Protein AF-A0A438GG26-F1 (afdb_monomer_lite)

Organism: Vitis vinifera (NCBI:txid29760)

Radius of gyration: 40.53 Å; chains: 1; bounding box: 30×45×137 Å

Foldseek 3Di:
DDDDDDDDDDDDDDDDDDDDDPPDDPPCPVDPPPPDDPPPPDDDDPDPVVSVDDPPPDDPVVNVVVVVVVPDDDDPDPVRLVVDVVSVVVVVVVVVVD

Structure (mmCIF, N/CA/C/O backbone):
data_AF-A0A438GG26-F1
#
_entry.id   AF-A0A438GG26-F1
#
loop_
_atom_site.group_PDB
_atom_site.id
_atom_site.type_symbol
_atom_site.label_atom_id
_atom_site.label_alt_id
_atom_site.label_comp_id
_atom_site.label_asym_id
_atom_site.label_entity_id
_atom_site.label_seq_id
_atom_site.pdbx_PDB_ins_code
_atom_site.Cartn_x
_atom_site.Cartn_y
_atom_site.Cartn_z
_atom_site.occupancy
_atom_site.B_iso_or_equiv
_atom_site.auth_seq_id
_atom_site.auth_comp_id
_atom_site.auth_asym_id
_atom_site.auth_atom_id
_atom_site.pdbx_PDB_model_num
ATOM 1 N N . MET A 1 1 ? -4.100 31.732 114.284 1.00 39.09 1 MET A N 1
ATOM 2 C CA . MET A 1 1 ? -3.464 30.616 113.561 1.00 39.09 1 MET A CA 1
ATOM 3 C C . MET A 1 1 ? -4.314 30.395 112.331 1.00 39.09 1 MET A C 1
ATOM 5 O O . MET A 1 1 ? -5.508 30.207 112.497 1.00 39.09 1 MET A O 1
ATOM 9 N N . GLU A 1 2 ? -3.837 30.972 111.229 1.00 38.12 2 GLU A N 1
ATOM 10 C CA . GLU A 1 2 ? -3.408 30.243 110.011 1.00 38.12 2 GLU A CA 1
ATOM 11 C C . GLU A 1 2 ? -4.621 30.156 109.064 1.00 38.12 2 GLU A C 1
ATOM 13 O O . GLU A 1 2 ? -5.687 29.719 109.472 1.00 38.12 2 GLU A O 1
ATOM 18 N N . SER A 1 3 ? -4.630 30.919 107.962 1.00 46.34 3 SER A N 1
ATOM 19 C CA . SER A 1 3 ? -4.201 30.468 106.620 1.00 46.34 3 SER A CA 1
ATOM 20 C C . SER A 1 3 ? -4.959 29.186 106.240 1.00 46.34 3 SER A C 1
ATOM 22 O O . SER A 1 3 ? -4.909 28.214 106.972 1.00 46.34 3 SER A O 1
ATOM 24 N N . GLU A 1 4 ? -5.717 29.117 105.151 1.00 49.09 4 GLU A N 1
ATOM 25 C CA . GLU A 1 4 ? -5.171 29.092 103.796 1.00 49.09 4 GLU A CA 1
ATOM 26 C C . GLU A 1 4 ? -6.234 29.432 102.731 1.00 49.09 4 GLU A C 1
ATOM 28 O O . GLU A 1 4 ? -7.433 29.209 102.894 1.00 49.09 4 GLU A O 1
ATOM 33 N N . ASN A 1 5 ? -5.721 29.992 101.634 1.00 39.56 5 ASN A N 1
ATOM 34 C CA . ASN A 1 5 ? -6.352 30.178 100.325 1.00 39.56 5 ASN A CA 1
ATOM 35 C C . ASN A 1 5 ? -6.747 28.804 99.729 1.00 39.56 5 ASN A C 1
ATOM 37 O O . ASN A 1 5 ? -6.261 27.779 100.189 1.00 39.56 5 ASN A O 1
ATOM 41 N N . VAL A 1 6 ? -7.619 28.659 98.734 1.00 43.47 6 VAL A N 1
ATOM 42 C CA . VAL A 1 6 ? -7.494 28.908 97.278 1.00 43.47 6 VAL A CA 1
ATOM 43 C C . VAL A 1 6 ? -8.859 28.370 96.746 1.00 43.47 6 VAL A C 1
ATOM 45 O O . VAL A 1 6 ? -9.395 27.432 97.325 1.00 43.47 6 VAL A O 1
ATOM 48 N N . GLU A 1 7 ? -9.591 28.931 95.781 1.00 45.06 7 GLU A N 1
ATOM 49 C CA . GLU A 1 7 ? -9.361 28.670 94.357 1.00 45.06 7 GLU A CA 1
ATOM 50 C C . GLU A 1 7 ? -10.449 29.341 93.479 1.00 45.06 7 GLU A C 1
ATOM 52 O O . GLU A 1 7 ? -11.629 29.021 93.576 1.00 45.06 7 GLU A O 1
ATOM 57 N N . LEU A 1 8 ? -9.987 30.282 92.641 1.00 45.53 8 LEU A N 1
ATOM 58 C CA . LEU A 1 8 ? -10.297 30.512 91.213 1.00 45.53 8 LEU A CA 1
ATOM 59 C C . LEU A 1 8 ? -11.760 30.785 90.806 1.00 45.53 8 LEU A C 1
ATOM 61 O O . LEU A 1 8 ? -12.600 29.899 90.753 1.00 45.53 8 LEU A O 1
ATOM 65 N N . ASN A 1 9 ? -12.132 32.055 90.634 1.00 43.28 9 ASN A N 1
ATOM 66 C CA . ASN A 1 9 ? -11.941 32.955 89.476 1.00 43.28 9 ASN A CA 1
ATOM 67 C C . ASN A 1 9 ? -13.022 32.821 88.383 1.00 43.28 9 ASN A C 1
ATOM 69 O O . ASN A 1 9 ? -13.244 31.764 87.801 1.00 43.28 9 ASN A O 1
ATOM 73 N N . GLU A 1 10 ? -13.684 33.954 88.136 1.00 45.59 10 GLU A N 1
ATOM 74 C CA . GLU A 1 10 ? -14.391 34.281 86.903 1.00 45.59 10 GLU A CA 1
ATOM 75 C C . GLU A 1 10 ? -13.395 34.406 85.741 1.00 45.59 10 GLU A C 1
ATOM 77 O O . GLU A 1 10 ? -12.410 35.140 85.854 1.00 45.59 10 GLU A O 1
ATOM 82 N N . SER A 1 11 ? -13.720 33.852 84.571 1.00 40.94 11 SER A N 1
ATOM 83 C CA . SER A 1 11 ? -13.402 34.539 83.312 1.00 40.94 11 SER A CA 1
ATOM 84 C C . SER A 1 11 ? -14.123 33.941 82.110 1.00 40.94 11 SER A C 1
ATOM 86 O O . SER A 1 11 ? -13.851 32.830 81.660 1.00 40.94 11 SER A O 1
ATOM 88 N N . SER A 1 12 ? -15.046 34.731 81.571 1.00 46.22 12 SER A N 1
ATOM 89 C CA . SER A 1 12 ? -15.701 34.536 80.282 1.00 46.22 12 SER A CA 1
ATOM 90 C C . SER A 1 12 ? -14.679 34.515 79.141 1.00 46.22 12 SER A C 1
ATOM 92 O O . SER A 1 12 ? -13.981 35.504 78.928 1.00 46.22 12 SER A O 1
ATOM 94 N N . HIS A 1 13 ? -14.646 33.450 78.334 1.00 45.06 13 HIS A N 1
ATOM 95 C CA . HIS A 1 13 ? -13.842 33.414 77.107 1.00 45.06 13 HIS A CA 1
ATOM 96 C C . HIS A 1 13 ? -14.709 33.240 75.851 1.00 45.06 13 HIS A C 1
ATOM 98 O O . HIS A 1 13 ? -15.091 32.145 75.457 1.00 45.06 13 HIS A O 1
ATOM 104 N N . SER A 1 14 ? -15.034 34.406 75.285 1.00 42.03 14 SER A N 1
ATOM 105 C CA . SER A 1 14 ? -15.006 34.807 73.871 1.00 42.03 14 SER A CA 1
ATOM 106 C C . SER A 1 14 ? -15.131 33.730 72.780 1.00 42.03 14 SER A C 1
ATOM 108 O O . SER A 1 14 ? -14.243 32.907 72.577 1.00 42.03 14 SER A O 1
ATOM 110 N N . LEU A 1 15 ? -16.178 33.879 71.963 1.00 53.41 15 LEU A N 1
ATOM 111 C CA . LEU A 1 15 ? -16.345 33.242 70.657 1.00 53.41 15 LEU A CA 1
ATOM 112 C C . LEU A 1 15 ? -15.231 33.692 69.695 1.00 53.41 15 LEU A C 1
ATOM 114 O O . LEU A 1 15 ? -15.116 34.879 69.390 1.00 53.41 15 LEU A O 1
ATOM 118 N N . VAL A 1 16 ? -14.450 32.746 69.178 1.00 51.03 16 VAL A N 1
ATOM 119 C CA . VAL A 1 16 ? -13.610 32.922 67.981 1.00 51.03 16 VAL A CA 1
ATOM 120 C C . VAL A 1 16 ? -14.132 31.976 66.896 1.00 51.03 16 VAL A C 1
ATOM 122 O O . VAL A 1 16 ? -14.307 30.793 67.188 1.00 51.03 16 VAL A O 1
ATOM 125 N N . PRO A 1 17 ? -14.400 32.443 65.661 1.00 52.44 17 PRO A N 1
ATOM 126 C CA . PRO A 1 17 ? -14.735 31.552 64.559 1.00 52.44 17 PRO A CA 1
ATOM 127 C C . PRO A 1 17 ? -13.492 30.765 64.137 1.00 52.44 17 PRO A C 1
ATOM 129 O O . PRO A 1 17 ? -12.465 31.341 63.781 1.00 52.44 17 PRO A O 1
ATOM 132 N N . GLU A 1 18 ? -13.608 29.444 64.182 1.00 55.09 18 GLU A N 1
ATOM 133 C CA . GLU A 1 18 ? -12.640 28.491 63.646 1.00 55.09 18 GLU A CA 1
ATOM 134 C C . GLU A 1 18 ? -12.646 28.630 62.113 1.00 55.09 18 GLU A C 1
ATOM 136 O O . GLU A 1 18 ? -13.661 28.386 61.458 1.00 55.09 18 GLU A O 1
ATOM 141 N N . VAL A 1 19 ? -11.553 29.147 61.542 1.00 58.03 19 VAL A N 1
ATOM 142 C CA . VAL A 1 19 ? -11.384 29.241 60.087 1.00 58.03 19 VAL A CA 1
ATOM 143 C C . VAL A 1 19 ? -10.720 27.955 59.607 1.00 58.03 19 VAL A C 1
ATOM 145 O O . VAL A 1 19 ? -9.593 27.644 59.985 1.00 58.03 19 VAL A O 1
ATOM 148 N N . SER A 1 20 ? -11.429 27.188 58.784 1.00 59.19 20 SER A N 1
ATOM 149 C CA . SER A 1 20 ? -10.939 25.909 58.268 1.00 59.19 20 SER A CA 1
ATOM 150 C C . SER A 1 20 ? -9.733 26.103 57.324 1.00 59.19 20 SER A C 1
ATOM 152 O O . SER A 1 20 ? -9.721 27.068 56.551 1.00 59.19 20 SER A O 1
ATOM 154 N N . PRO A 1 21 ? -8.728 25.202 57.318 1.00 56.44 21 PRO A N 1
ATOM 155 C CA . PRO A 1 21 ? -7.574 25.310 56.426 1.00 56.44 21 PRO A CA 1
ATOM 156 C C . PRO A 1 21 ? -7.960 25.245 54.941 1.00 56.44 21 PRO A C 1
ATOM 158 O O . PRO A 1 21 ? -8.712 24.374 54.504 1.00 56.44 21 PRO A O 1
ATOM 161 N N . LEU A 1 22 ? -7.407 26.165 54.149 1.00 57.06 22 LEU A N 1
ATOM 162 C CA . LEU A 1 22 ? -7.591 26.260 52.700 1.00 57.06 22 LEU A CA 1
ATOM 163 C C . LEU A 1 22 ? -6.851 25.120 51.971 1.00 57.06 22 LEU A C 1
ATOM 165 O O . LEU A 1 22 ? -5.796 25.321 51.373 1.00 57.06 22 LEU A O 1
ATOM 169 N N . GLU A 1 23 ? -7.393 23.906 51.999 1.00 60.84 23 GLU A N 1
ATOM 170 C CA . GLU A 1 23 ? -6.827 22.760 51.280 1.00 60.84 23 GLU A CA 1
ATOM 171 C C . GLU A 1 23 ? -7.316 22.690 49.829 1.00 60.84 23 GLU A C 1
ATOM 173 O O . GLU A 1 23 ? -8.054 21.787 49.469 1.00 60.84 23 GLU A O 1
ATOM 178 N N . ASN A 1 24 ? -6.917 23.626 48.964 1.00 65.12 24 ASN A N 1
ATOM 179 C CA . ASN A 1 24 ? -7.107 23.484 47.512 1.00 65.12 24 ASN A CA 1
ATOM 180 C C . ASN A 1 24 ? -6.011 24.228 46.736 1.00 65.12 24 ASN A C 1
ATOM 182 O O . ASN A 1 24 ? -6.280 25.151 45.970 1.00 65.12 24 ASN A O 1
ATOM 186 N N . ILE A 1 25 ? -4.749 23.829 46.919 1.00 66.94 25 ILE A N 1
ATOM 187 C CA . ILE A 1 25 ? -3.678 24.279 46.022 1.00 66.94 25 ILE A CA 1
ATOM 188 C C . ILE A 1 25 ? -3.881 23.574 44.670 1.00 66.94 25 ILE A C 1
ATOM 190 O O . ILE A 1 25 ? -3.894 22.337 44.633 1.00 66.94 25 ILE A O 1
ATOM 194 N N . PRO A 1 26 ? -4.025 24.304 43.549 1.00 63.09 26 PRO A N 1
ATOM 195 C CA . PRO A 1 26 ? -4.090 23.690 42.232 1.00 63.09 26 PRO A CA 1
ATOM 196 C C . PRO A 1 26 ? -2.765 22.971 41.943 1.00 63.09 26 PRO A C 1
ATOM 198 O O . PRO A 1 26 ? -1.747 23.583 41.638 1.00 63.09 26 PRO A O 1
ATOM 201 N N . LYS A 1 27 ? -2.783 21.636 42.032 1.00 68.62 27 LYS A N 1
ATOM 202 C CA . LYS A 1 27 ? -1.614 20.756 41.814 1.00 68.62 27 LYS A CA 1
ATOM 203 C C . LYS A 1 27 ? -1.119 20.761 40.366 1.00 68.62 27 LYS A C 1
ATOM 205 O O . LYS A 1 27 ? -0.044 20.248 40.063 1.00 68.62 27 LYS A O 1
ATOM 210 N N . ASN A 1 28 ? -1.922 21.308 39.459 1.00 66.12 28 ASN A N 1
ATOM 211 C CA . ASN A 1 28 ? -1.588 21.421 38.058 1.00 66.12 28 ASN A CA 1
ATOM 212 C C . ASN A 1 28 ? -0.982 22.803 37.773 1.00 66.12 28 ASN A C 1
ATOM 214 O O . ASN A 1 28 ? -1.683 23.711 37.333 1.00 66.12 28 ASN A O 1
ATOM 218 N N . CYS A 1 29 ? 0.319 22.962 38.013 1.00 74.06 29 CYS A N 1
ATOM 219 C CA . CYS A 1 29 ? 1.094 24.161 37.672 1.00 74.06 29 CYS A CA 1
ATOM 220 C C . CYS A 1 29 ? 1.265 24.336 36.143 1.00 74.06 29 CYS A C 1
ATOM 222 O O . CYS A 1 29 ? 2.387 24.384 35.646 1.00 74.06 29 CYS A O 1
ATOM 224 N N . GLY A 1 30 ? 0.169 24.345 35.378 1.00 73.06 30 GLY A N 1
ATOM 225 C CA . GLY A 1 30 ? 0.180 24.491 33.918 1.00 73.06 30 GLY A CA 1
ATOM 226 C C . GLY A 1 30 ? 0.699 23.273 33.146 1.00 73.06 30 GLY A C 1
ATOM 227 O O . GLY A 1 30 ? 0.933 23.372 31.944 1.00 73.06 30 GLY A O 1
ATOM 228 N N . LYS A 1 31 ? 0.874 22.118 33.798 1.00 76.62 31 LYS A N 1
ATOM 229 C CA . LYS A 1 31 ? 1.288 20.881 33.129 1.00 76.62 31 LYS A CA 1
ATOM 230 C C . LYS A 1 31 ? 0.057 20.231 32.484 1.00 76.62 31 LYS A C 1
ATOM 232 O O . LYS A 1 31 ? -0.822 19.753 33.201 1.00 76.62 31 LYS A O 1
ATOM 237 N N . PRO A 1 32 ? -0.058 20.184 31.146 1.00 75.06 32 PRO A N 1
ATOM 238 C CA . PRO A 1 32 ? -1.196 19.523 30.525 1.00 75.06 32 PRO A CA 1
ATOM 239 C C . PRO A 1 32 ? -1.273 18.067 31.015 1.00 75.06 32 PRO A C 1
ATOM 241 O O . PRO A 1 32 ? -0.229 17.422 31.173 1.00 75.06 32 PRO A O 1
ATOM 244 N N . PRO A 1 33 ? -2.482 17.540 31.288 1.00 73.38 33 PRO A N 1
ATOM 245 C CA . PRO A 1 33 ? -2.621 16.155 31.694 1.00 73.38 33 PRO A CA 1
ATOM 246 C C . PRO A 1 33 ? -1.978 15.266 30.635 1.00 73.38 33 PRO A C 1
ATOM 248 O O . PRO A 1 33 ? -2.092 15.539 29.437 1.00 73.38 33 PRO A O 1
ATOM 251 N N . ASN A 1 34 ? -1.309 14.206 31.081 1.00 71.25 34 ASN A N 1
ATOM 252 C CA . ASN A 1 34 ? -0.666 13.236 30.208 1.00 71.25 34 ASN A CA 1
ATOM 253 C C . ASN A 1 34 ? -1.740 12.410 29.466 1.00 71.25 34 ASN A C 1
ATOM 255 O O . ASN A 1 34 ? -2.022 11.268 29.808 1.00 71.25 34 ASN A O 1
ATOM 259 N N . ARG A 1 35 ? -2.410 13.043 28.497 1.00 75.06 35 ARG A N 1
ATOM 260 C CA . ARG A 1 35 ? -3.395 12.432 27.595 1.00 75.06 35 ARG A CA 1
ATOM 261 C C . ARG A 1 35 ? -2.757 11.954 26.297 1.00 75.06 35 ARG A C 1
ATOM 263 O O . ARG A 1 35 ? -3.331 11.113 25.619 1.00 75.06 35 ARG A O 1
ATOM 270 N N . TYR A 1 36 ? -1.597 12.513 25.954 1.00 64.12 36 TYR A N 1
ATOM 271 C CA . TYR A 1 36 ? -0.944 12.309 24.663 1.00 64.12 36 TYR A CA 1
ATOM 272 C C . TYR A 1 36 ? 0.494 11.815 24.774 1.00 64.12 36 TYR A C 1
ATOM 274 O O . TYR A 1 36 ? 1.105 11.579 23.731 1.00 64.12 36 TYR A O 1
ATOM 282 N N . SER A 1 37 ? 1.067 11.662 25.977 1.00 66.50 37 SER A N 1
ATOM 283 C CA . SER A 1 37 ? 2.404 11.076 26.031 1.00 66.50 37 SER A CA 1
ATOM 284 C C . SER A 1 37 ? 2.273 9.608 25.639 1.00 66.50 37 SER A C 1
ATOM 286 O O . SER A 1 37 ? 1.421 8.898 26.185 1.00 66.50 37 SER A O 1
ATOM 288 N N . PRO A 1 38 ? 3.076 9.133 24.677 1.00 65.62 38 PRO A N 1
ATOM 289 C CA . PRO A 1 38 ? 3.110 7.721 24.363 1.00 65.62 38 PRO A CA 1
ATOM 290 C C . PRO A 1 38 ? 3.456 6.972 25.645 1.00 65.62 38 PRO A C 1
ATOM 292 O O . PRO A 1 38 ? 4.466 7.289 26.267 1.00 65.62 38 PRO A O 1
ATOM 295 N N . ASP A 1 39 ? 2.619 6.013 26.045 1.00 67.88 39 ASP A N 1
ATOM 296 C CA . ASP A 1 39 ? 2.990 5.070 27.099 1.00 67.88 39 ASP A CA 1
ATOM 297 C C . ASP A 1 39 ? 4.355 4.474 26.727 1.00 67.88 39 ASP A C 1
ATOM 299 O O . ASP A 1 39 ? 4.496 3.869 25.657 1.00 67.88 39 ASP A O 1
ATOM 303 N N . ILE A 1 40 ? 5.363 4.802 27.539 1.00 59.25 40 ILE A N 1
ATOM 304 C CA . ILE A 1 40 ? 6.770 4.420 27.355 1.00 59.25 40 ILE A CA 1
ATOM 305 C C . ILE A 1 40 ? 6.935 2.940 27.750 1.00 59.25 40 ILE A C 1
ATOM 307 O O . ILE A 1 40 ? 7.932 2.306 27.405 1.00 59.25 40 ILE A O 1
ATOM 311 N N . GLY A 1 41 ? 5.921 2.361 28.406 1.00 66.06 41 GLY A N 1
ATOM 312 C CA . GLY A 1 41 ? 5.783 0.930 28.611 1.00 66.06 41 GLY A CA 1
ATOM 313 C C . GLY A 1 41 ? 5.485 0.210 27.297 1.00 66.06 41 GLY A C 1
ATOM 314 O O . GLY A 1 41 ? 4.356 0.178 26.825 1.00 66.06 41 GLY A O 1
ATOM 315 N N . GLU A 1 42 ? 6.528 -0.391 26.726 1.00 67.12 42 GLU A N 1
ATOM 316 C CA . GLU A 1 42 ? 6.459 -1.483 25.746 1.00 67.12 42 GLU A CA 1
ATOM 317 C C . GLU A 1 42 ? 5.904 -1.158 24.347 1.00 67.12 42 GLU A C 1
ATOM 319 O O . GLU A 1 42 ? 4.950 -1.773 23.871 1.00 67.12 42 GLU A O 1
ATOM 324 N N . LYS A 1 43 ? 6.563 -0.273 23.591 1.00 65.19 43 LYS A N 1
ATOM 325 C CA . LYS A 1 43 ? 6.293 -0.136 22.146 1.00 65.19 43 LYS A CA 1
ATOM 326 C C . LYS A 1 43 ? 7.479 -0.587 21.300 1.00 65.19 43 LYS A C 1
ATOM 328 O 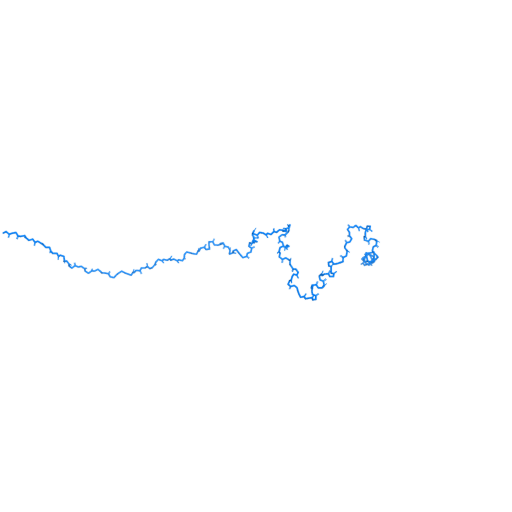O . LYS A 1 43 ? 8.519 0.060 21.254 1.00 65.19 43 LYS A O 1
ATOM 333 N N . LYS A 1 44 ? 7.295 -1.733 20.634 1.00 71.56 44 LYS A N 1
ATOM 334 C CA . LYS A 1 44 ? 8.304 -2.526 19.905 1.00 71.56 44 LYS A CA 1
ATOM 335 C C . LYS A 1 44 ? 8.305 -2.270 18.386 1.00 71.56 44 LYS A C 1
ATOM 337 O O . LYS A 1 44 ? 8.531 -3.196 17.614 1.00 71.56 44 LYS A O 1
ATOM 342 N N . SER A 1 45 ? 8.023 -1.046 17.933 1.00 77.12 45 SER A N 1
ATOM 343 C CA . SER A 1 45 ? 8.050 -0.700 16.502 1.00 77.12 45 SER A CA 1
ATOM 344 C C . SER A 1 45 ? 9.009 0.447 16.209 1.00 77.12 45 SER A C 1
ATOM 346 O O . SER A 1 45 ? 9.095 1.406 16.973 1.00 77.12 45 SER A O 1
ATOM 348 N N . LYS A 1 46 ? 9.696 0.367 15.063 1.00 87.38 46 LYS A N 1
ATOM 349 C CA . LYS A 1 46 ? 10.630 1.389 14.563 1.00 87.38 46 LYS A CA 1
ATOM 350 C C . LYS A 1 46 ? 9.977 2.771 14.428 1.00 87.38 46 LYS A C 1
ATOM 352 O O . LYS A 1 46 ? 10.661 3.780 14.563 1.00 87.38 46 LYS A O 1
ATOM 357 N N . TYR A 1 47 ? 8.669 2.817 14.163 1.00 87.06 47 TYR A N 1
ATOM 358 C CA . TYR A 1 47 ? 7.931 4.058 13.931 1.00 87.06 47 TYR A CA 1
ATOM 359 C C . TYR A 1 47 ? 6.787 4.214 14.946 1.00 87.06 47 TYR A C 1
ATOM 361 O O . TYR A 1 47 ? 5.916 3.343 14.998 1.00 87.06 47 TYR A O 1
ATOM 369 N N . PRO A 1 48 ? 6.723 5.323 15.719 1.00 81.88 48 PRO A N 1
ATOM 370 C CA . PRO A 1 48 ? 5.715 5.512 16.766 1.00 81.88 48 PRO A CA 1
ATOM 371 C C . PRO A 1 48 ? 4.264 5.381 16.293 1.00 81.88 48 PRO A C 1
ATOM 373 O O . PRO A 1 48 ? 3.440 4.830 17.021 1.00 81.88 48 PRO A O 1
ATOM 376 N N . ILE A 1 49 ? 3.967 5.832 15.068 1.00 84.62 49 ILE A N 1
ATOM 377 C CA . ILE A 1 49 ? 2.629 5.751 14.464 1.00 84.62 49 ILE A CA 1
ATOM 378 C C . ILE A 1 49 ? 2.150 4.305 14.287 1.00 84.62 49 ILE A C 1
ATOM 380 O O . ILE A 1 49 ? 0.971 4.014 14.474 1.00 84.62 49 ILE A O 1
ATOM 384 N N . ALA A 1 50 ? 3.068 3.375 14.012 1.00 85.31 50 ALA A N 1
ATOM 385 C CA . ALA A 1 50 ? 2.734 1.976 13.772 1.00 85.31 50 ALA A CA 1
ATOM 386 C C . ALA A 1 50 ? 2.180 1.282 15.025 1.00 85.31 50 ALA A C 1
ATOM 388 O O . ALA A 1 50 ? 1.434 0.318 14.907 1.00 85.31 50 ALA A O 1
ATOM 389 N N . ASN A 1 51 ? 2.471 1.800 16.222 1.00 84.12 51 ASN A N 1
ATOM 390 C CA . ASN A 1 51 ? 1.913 1.264 17.466 1.00 84.12 51 ASN A CA 1
ATOM 391 C C . ASN A 1 51 ? 0.400 1.503 17.601 1.00 84.12 51 ASN A C 1
ATOM 393 O O . ASN A 1 51 ? -0.239 0.896 18.456 1.00 84.12 51 ASN A O 1
ATOM 397 N N . TYR A 1 52 ? -0.163 2.399 16.788 1.00 83.12 52 TYR A N 1
ATOM 398 C CA . TYR A 1 52 ? -1.577 2.771 16.821 1.00 83.12 52 TYR A CA 1
ATOM 399 C C . TYR A 1 52 ? -2.346 2.314 15.572 1.00 83.12 52 TYR A C 1
ATOM 401 O O . TYR A 1 52 ? -3.567 2.444 15.530 1.00 83.12 52 TYR A O 1
ATOM 409 N N . MET A 1 53 ? -1.668 1.755 14.564 1.00 84.25 53 MET A N 1
ATOM 410 C CA . MET A 1 53 ? -2.304 1.214 13.361 1.00 84.25 53 MET A CA 1
ATOM 411 C C . MET A 1 53 ? -2.571 -0.286 13.546 1.00 84.25 53 MET A C 1
ATOM 413 O O . MET A 1 53 ? -1.639 -1.080 13.618 1.00 84.25 53 MET A O 1
ATOM 417 N N . SER A 1 54 ? -3.843 -0.689 13.623 1.00 84.56 54 SER A N 1
ATOM 418 C CA . SER A 1 54 ? -4.252 -2.096 13.760 1.00 84.56 54 SER A CA 1
ATOM 419 C C . SER A 1 54 ? -5.427 -2.422 12.843 1.00 84.56 54 SER A C 1
ATOM 421 O O . SER A 1 54 ? -6.388 -1.660 12.756 1.00 84.56 54 SER A O 1
ATOM 423 N N . THR A 1 55 ? -5.379 -3.589 12.197 1.00 87.19 55 THR A N 1
ATOM 424 C CA . THR A 1 55 ? -6.463 -4.117 11.350 1.00 87.19 55 THR A CA 1
ATOM 425 C C . THR A 1 55 ? -7.483 -4.954 12.134 1.00 87.19 55 THR A C 1
ATOM 427 O O . THR A 1 55 ? -8.487 -5.406 11.584 1.00 87.19 55 THR A O 1
ATOM 430 N N . GLN A 1 56 ? -7.271 -5.155 13.441 1.00 87.69 56 GLN A N 1
ATOM 431 C CA . GLN A 1 56 ? -8.064 -6.083 14.258 1.00 87.69 56 GLN A CA 1
ATOM 432 C C . GLN A 1 56 ? -9.540 -5.670 14.387 1.00 87.69 56 GLN A C 1
ATOM 434 O O . GLN A 1 56 ? -10.421 -6.531 14.408 1.00 87.69 56 GLN A O 1
ATOM 439 N N . ARG A 1 57 ? -9.815 -4.359 14.443 1.00 90.56 57 ARG A N 1
ATOM 440 C CA . ARG A 1 57 ? -11.158 -3.788 14.667 1.00 90.56 57 ARG A CA 1
ATOM 441 C C . ARG A 1 57 ? -11.885 -3.365 13.384 1.00 90.56 57 ARG A C 1
ATOM 443 O O . ARG A 1 57 ? -12.866 -2.634 13.455 1.00 90.56 57 ARG A O 1
ATOM 450 N N . LEU A 1 58 ? -11.403 -3.794 12.219 1.00 92.06 58 LEU A N 1
ATOM 451 C CA . LEU A 1 58 ? -12.060 -3.513 10.942 1.00 92.06 58 LEU A CA 1
ATOM 452 C C . LEU A 1 58 ? -13.306 -4.397 10.765 1.00 92.06 58 LEU A C 1
ATOM 454 O O . LEU A 1 58 ? -13.358 -5.518 11.280 1.00 92.06 58 LEU A O 1
ATOM 458 N N . SER A 1 59 ? -14.298 -3.899 10.025 1.00 95.94 59 SER A N 1
ATOM 459 C CA . SER A 1 59 ? -15.432 -4.712 9.577 1.00 95.94 59 SER A CA 1
ATOM 460 C C . SER A 1 59 ? -14.961 -5.801 8.609 1.00 95.94 59 SER A C 1
ATOM 462 O O . SER A 1 59 ? -13.918 -5.661 7.970 1.00 95.94 59 SER A O 1
ATOM 464 N N . GLU A 1 60 ? -15.731 -6.881 8.480 1.00 95.25 60 GLU A N 1
ATOM 465 C CA . GLU A 1 60 ? -15.341 -8.023 7.643 1.00 95.25 60 GLU A CA 1
ATOM 466 C C . GLU A 1 60 ? -15.042 -7.647 6.177 1.00 95.25 60 GLU A C 1
ATOM 468 O O . GLU A 1 60 ? -13.976 -8.018 5.681 1.00 95.25 60 GLU A O 1
ATOM 473 N N . PRO A 1 61 ? -15.865 -6.820 5.494 1.00 96.25 61 PRO A N 1
ATOM 474 C CA . PRO A 1 61 ? -15.554 -6.395 4.127 1.00 96.25 61 PRO A CA 1
ATOM 475 C C . PRO A 1 61 ? -14.237 -5.616 4.037 1.00 96.25 61 PRO A C 1
ATOM 477 O O . PRO A 1 61 ? -13.474 -5.767 3.086 1.00 96.25 61 PRO A O 1
ATOM 480 N N . LEU A 1 62 ? -13.941 -4.799 5.050 1.00 95.12 62 LEU A N 1
ATOM 481 C CA . LEU A 1 62 ? -12.731 -3.987 5.077 1.00 95.12 62 LEU A CA 1
ATOM 482 C C . LEU A 1 62 ? -11.486 -4.830 5.384 1.00 95.12 62 LEU A C 1
ATOM 484 O O . LEU A 1 62 ? -10.426 -4.574 4.819 1.00 95.12 62 LEU A O 1
ATOM 488 N N . LYS A 1 63 ? -11.605 -5.871 6.218 1.00 94.44 63 LYS A N 1
ATOM 489 C CA . LYS A 1 63 ? -10.532 -6.858 6.419 1.00 94.44 63 LYS A CA 1
ATOM 490 C C . LYS A 1 63 ? -10.202 -7.589 5.125 1.00 94.44 63 LYS A C 1
ATOM 492 O O . LYS A 1 63 ? -9.028 -7.664 4.768 1.00 94.44 63 LYS A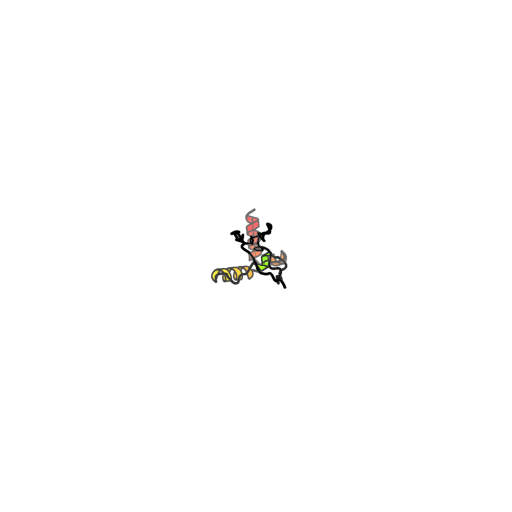 O 1
ATOM 497 N N . ALA A 1 64 ? -11.220 -8.075 4.415 1.00 94.88 64 ALA A N 1
ATOM 498 C CA . ALA A 1 64 ? -11.043 -8.750 3.133 1.00 94.88 64 ALA A CA 1
ATOM 499 C C . ALA A 1 64 ? -10.355 -7.836 2.107 1.00 94.88 64 ALA A C 1
ATOM 501 O O . ALA A 1 64 ? -9.399 -8.249 1.453 1.00 94.88 64 ALA A O 1
ATOM 502 N N . PHE A 1 65 ? -10.772 -6.570 2.038 1.00 94.88 65 PHE A N 1
ATOM 503 C CA . PHE A 1 65 ? -10.152 -5.575 1.168 1.00 94.88 65 PHE A CA 1
ATOM 504 C C . PHE A 1 65 ? -8.673 -5.329 1.505 1.00 94.88 65 PHE A C 1
ATOM 506 O O . PHE A 1 65 ? -7.821 -5.383 0.620 1.00 94.88 65 PHE A O 1
ATOM 513 N N . VAL A 1 66 ? -8.336 -5.117 2.782 1.00 94.19 66 VAL A N 1
ATOM 514 C CA . VAL A 1 66 ? -6.938 -4.929 3.213 1.00 94.19 66 VAL A CA 1
ATOM 515 C C . VAL A 1 66 ? -6.095 -6.166 2.907 1.00 94.19 66 VAL A C 1
ATOM 517 O O . VAL A 1 66 ? -4.970 -6.033 2.427 1.00 94.19 66 VAL A O 1
ATOM 520 N N . HIS A 1 67 ? -6.636 -7.365 3.135 1.00 93.12 67 HIS A N 1
ATOM 521 C CA . HIS A 1 67 ? -5.958 -8.612 2.797 1.00 93.12 67 HIS A CA 1
ATOM 522 C C . HIS A 1 67 ? -5.678 -8.702 1.292 1.00 93.12 67 HIS A C 1
ATOM 524 O O . HIS A 1 67 ? -4.546 -8.974 0.894 1.00 93.12 67 HIS A O 1
ATOM 530 N N . GLN A 1 68 ? -6.673 -8.394 0.456 1.00 94.69 68 GLN A N 1
ATOM 531 C CA . GLN A 1 68 ? -6.523 -8.366 -0.996 1.00 94.69 68 GLN A CA 1
ATOM 532 C C . GLN A 1 68 ? -5.434 -7.376 -1.433 1.00 94.69 68 GLN A C 1
ATOM 534 O O . GLN A 1 68 ? -4.569 -7.745 -2.226 1.00 94.69 68 GLN A O 1
ATOM 539 N N . LEU A 1 69 ? -5.405 -6.164 -0.870 1.00 92.38 69 LEU A N 1
ATOM 540 C CA . LEU A 1 69 ? -4.336 -5.198 -1.145 1.00 92.38 69 LEU A CA 1
ATOM 541 C C . LEU A 1 69 ? -2.959 -5.729 -0.731 1.00 92.38 69 LEU A C 1
ATOM 543 O O . LEU A 1 69 ? -2.008 -5.631 -1.498 1.00 92.38 69 LEU A O 1
ATOM 547 N N . SER A 1 70 ? -2.856 -6.326 0.459 1.00 91.44 70 SER A N 1
ATOM 548 C CA . SER A 1 70 ? -1.588 -6.857 0.974 1.00 91.44 70 SER A CA 1
ATOM 549 C C . SER A 1 70 ? -1.077 -8.081 0.211 1.00 91.44 70 SER A C 1
ATOM 551 O O . SER A 1 70 ? 0.117 -8.359 0.231 1.00 91.44 70 SER A O 1
ATOM 553 N N . SER A 1 71 ? -1.974 -8.803 -0.467 1.00 91.75 71 SER A N 1
ATOM 554 C CA . SER A 1 71 ? -1.624 -9.949 -1.308 1.00 91.75 71 SER A CA 1
ATOM 555 C C . SER A 1 71 ? -1.047 -9.545 -2.666 1.00 91.75 71 SER A C 1
ATOM 557 O O . SER A 1 71 ? -0.466 -10.380 -3.358 1.00 91.75 71 SER A O 1
ATOM 559 N N . CYS A 1 72 ? -1.207 -8.279 -3.066 1.00 89.25 72 CYS A N 1
ATOM 560 C CA . CYS A 1 72 ? -0.689 -7.801 -4.336 1.00 89.25 72 CYS A CA 1
ATOM 561 C C . CYS A 1 72 ? 0.841 -7.695 -4.270 1.00 89.25 72 CYS A C 1
ATOM 563 O O . CYS A 1 72 ? 1.394 -7.010 -3.408 1.00 89.25 72 CYS A O 1
ATOM 565 N N . HIS A 1 73 ? 1.525 -8.385 -5.183 1.00 90.44 73 HIS A N 1
ATOM 566 C CA . HIS A 1 73 ? 2.983 -8.365 -5.257 1.00 90.44 73 HIS A CA 1
ATOM 567 C C . HIS A 1 73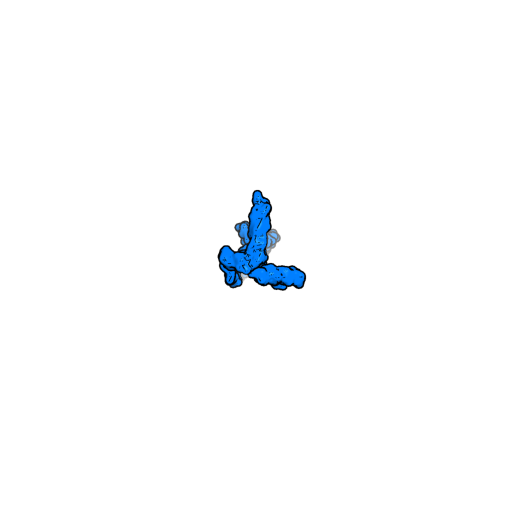 ? 3.484 -7.042 -5.839 1.00 90.44 73 HIS A C 1
ATOM 569 O O . HIS A 1 73 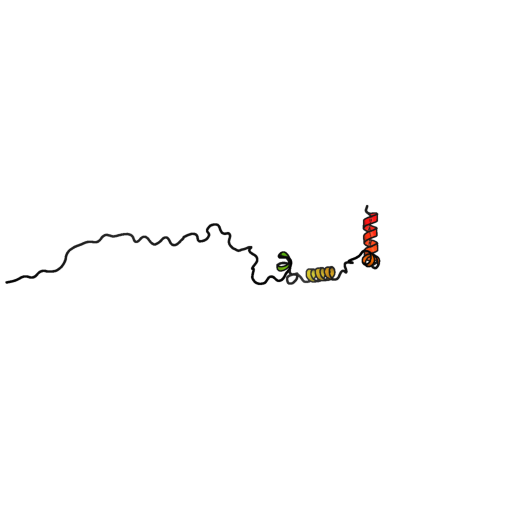? 3.089 -6.655 -6.942 1.00 90.44 73 HIS A O 1
ATOM 575 N N . ILE A 1 74 ? 4.373 -6.370 -5.105 1.00 92.12 74 ILE A N 1
ATOM 576 C CA . ILE A 1 74 ? 5.016 -5.129 -5.540 1.00 92.12 74 ILE A CA 1
ATOM 577 C C . ILE A 1 74 ? 6.450 -5.467 -5.971 1.00 92.12 74 ILE A C 1
ATOM 579 O O . ILE A 1 74 ? 7.251 -5.869 -5.118 1.00 92.12 74 ILE A O 1
ATOM 583 N N . PRO A 1 75 ? 6.791 -5.302 -7.261 1.00 94.19 75 PRO A N 1
ATOM 584 C CA . PRO A 1 75 ? 8.127 -5.577 -7.762 1.00 94.19 75 PRO A CA 1
ATOM 585 C C . PRO A 1 75 ? 9.131 -4.590 -7.160 1.00 94.19 75 PRO A C 1
ATOM 587 O O . PRO A 1 75 ? 8.84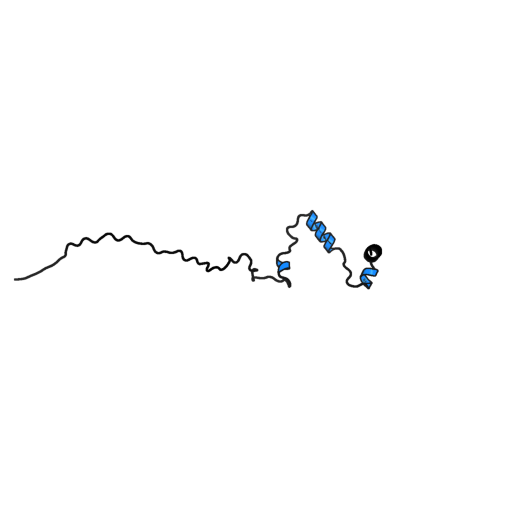6 -3.403 -6.991 1.00 94.19 75 PRO A O 1
ATOM 590 N N . LYS A 1 76 ? 10.323 -5.082 -6.824 1.00 95.06 76 LYS A N 1
ATOM 591 C CA . LYS A 1 76 ? 11.396 -4.281 -6.212 1.00 95.06 76 LYS A CA 1
ATOM 592 C C . LYS A 1 76 ? 12.382 -3.732 -7.237 1.00 95.06 76 LYS A C 1
ATOM 594 O O . LYS A 1 76 ? 13.156 -2.835 -6.911 1.00 95.06 76 LYS A O 1
ATOM 599 N N . SER A 1 77 ? 12.376 -4.279 -8.449 1.00 95.19 77 SER A N 1
ATOM 600 C CA . SER A 1 77 ? 13.221 -3.847 -9.558 1.00 95.19 77 SER A CA 1
ATOM 601 C C . SER A 1 77 ? 12.421 -3.739 -10.853 1.00 95.19 77 SER A C 1
ATOM 603 O O . SER A 1 77 ? 11.339 -4.311 -10.992 1.00 95.19 77 SER A O 1
ATOM 605 N N . ILE A 1 78 ? 12.982 -3.011 -11.819 1.00 92.06 78 ILE A N 1
ATOM 606 C CA . ILE A 1 78 ? 12.402 -2.885 -13.161 1.00 92.06 78 ILE A CA 1
ATOM 607 C C . ILE A 1 78 ? 12.348 -4.254 -13.840 1.00 92.06 78 ILE A C 1
ATOM 609 O O . ILE A 1 78 ? 11.336 -4.599 -14.435 1.00 92.06 78 ILE A O 1
ATOM 613 N N . GLU A 1 79 ? 13.410 -5.050 -13.714 1.00 95.31 79 GLU A N 1
ATOM 614 C CA . GLU A 1 79 ? 13.471 -6.397 -14.288 1.00 95.31 79 GLU A CA 1
ATOM 615 C C . GLU A 1 79 ? 12.318 -7.270 -13.782 1.00 95.31 79 GLU A C 1
ATOM 617 O O . GLU A 1 79 ? 11.645 -7.912 -14.578 1.00 95.31 79 GLU A O 1
ATOM 622 N N . GLU A 1 80 ? 12.035 -7.230 -12.476 1.00 94.94 80 GLU A N 1
ATOM 623 C CA . GLU A 1 80 ? 10.926 -7.967 -11.870 1.00 94.94 80 GLU A CA 1
ATOM 624 C C . GLU A 1 80 ? 9.560 -7.444 -12.336 1.00 94.94 80 GLU A C 1
ATOM 626 O O . GLU A 1 80 ? 8.662 -8.233 -12.625 1.00 94.94 80 GLU A O 1
ATOM 631 N N . ALA A 1 81 ? 9.407 -6.123 -12.464 1.00 94.00 81 ALA A N 1
ATOM 632 C CA . ALA A 1 81 ? 8.181 -5.513 -12.971 1.00 94.00 81 ALA A CA 1
ATOM 633 C C . ALA A 1 81 ? 7.905 -5.900 -14.433 1.00 94.00 81 ALA A C 1
ATOM 635 O O . ALA A 1 81 ? 6.759 -6.143 -14.799 1.00 94.00 81 ALA A O 1
ATOM 636 N N . LEU A 1 82 ? 8.946 -6.006 -15.264 1.00 94.94 82 LEU A N 1
ATOM 637 C CA . LEU A 1 82 ? 8.818 -6.371 -16.677 1.00 94.94 82 LEU A CA 1
ATOM 638 C C . LEU A 1 82 ? 8.432 -7.842 -16.900 1.00 94.94 82 LEU A C 1
ATOM 640 O O . LEU A 1 82 ? 7.962 -8.182 -17.986 1.00 94.94 82 LEU A O 1
ATOM 644 N N . LEU A 1 83 ? 8.603 -8.711 -15.897 1.00 94.88 83 LEU A N 1
ATOM 645 C CA . LEU A 1 83 ? 8.158 -10.108 -15.963 1.00 94.88 83 LEU A CA 1
ATOM 646 C C . LEU A 1 83 ? 6.640 -10.256 -15.790 1.00 94.88 83 LEU A C 1
ATOM 648 O O . LEU A 1 83 ? 6.074 -11.244 -16.260 1.00 94.88 83 LEU A O 1
ATOM 652 N N . ASP A 1 84 ? 5.972 -9.305 -15.130 1.00 94.50 84 ASP A N 1
ATOM 653 C CA . ASP A 1 84 ? 4.519 -9.328 -14.957 1.00 94.50 84 ASP A CA 1
ATOM 654 C C . ASP A 1 84 ? 3.840 -8.462 -16.036 1.00 94.50 84 ASP A C 1
ATOM 656 O O . ASP A 1 84 ? 4.009 -7.236 -16.058 1.00 94.50 84 ASP A O 1
ATOM 660 N N . PRO A 1 85 ? 3.013 -9.055 -16.914 1.00 94.81 85 PRO A N 1
ATOM 661 C CA . PRO A 1 85 ? 2.352 -8.316 -17.984 1.00 94.81 85 PRO A CA 1
ATOM 662 C C . PRO A 1 85 ? 1.426 -7.206 -17.472 1.00 94.81 85 PRO A C 1
ATOM 664 O O . PRO A 1 85 ? 1.217 -6.226 -18.183 1.00 94.81 85 PRO A O 1
ATOM 667 N N . ARG A 1 86 ? 0.889 -7.314 -16.249 1.00 93.88 86 ARG A N 1
ATOM 668 C CA . ARG A 1 86 ? 0.026 -6.278 -15.658 1.00 93.88 86 ARG A CA 1
ATOM 669 C C . ARG A 1 86 ? 0.812 -5.009 -15.348 1.00 93.88 86 ARG A C 1
ATOM 671 O O . ARG A 1 86 ? 0.323 -3.915 -15.601 1.00 93.88 86 ARG A O 1
ATOM 678 N N . TRP A 1 87 ? 2.038 -5.158 -14.849 1.00 94.69 87 TRP A N 1
ATOM 679 C CA . TRP A 1 87 ? 2.931 -4.033 -14.579 1.00 94.69 87 TRP A CA 1
ATOM 680 C C . TRP A 1 87 ? 3.422 -3.388 -15.874 1.00 94.69 87 TRP A C 1
ATOM 682 O O . TRP A 1 87 ? 3.407 -2.166 -15.991 1.00 94.69 87 TRP A O 1
ATOM 692 N N . VAL A 1 88 ? 3.776 -4.197 -16.878 1.00 95.50 88 VAL A N 1
ATOM 693 C CA . VAL A 1 88 ? 4.136 -3.693 -18.214 1.00 95.50 88 VAL A CA 1
ATOM 694 C C . VAL A 1 88 ? 2.991 -2.889 -18.828 1.00 95.50 88 VAL A C 1
ATOM 696 O O . VAL A 1 88 ? 3.226 -1.824 -19.394 1.00 95.50 88 VAL A O 1
ATOM 699 N N . GLN A 1 89 ? 1.761 -3.393 -18.724 1.00 96.50 89 GLN A N 1
ATOM 700 C CA . GLN A 1 89 ? 0.579 -2.713 -19.240 1.00 96.50 89 GLN A CA 1
ATOM 701 C C . GLN A 1 89 ? 0.331 -1.385 -18.514 1.00 96.50 89 GLN A C 1
ATOM 703 O O . GLN A 1 89 ? 0.179 -0.367 -19.179 1.00 96.50 89 GLN A O 1
ATOM 708 N N . ALA A 1 90 ? 0.389 -1.371 -17.180 1.00 94.50 90 ALA A N 1
ATOM 709 C CA . ALA A 1 90 ? 0.225 -0.148 -16.395 1.00 94.50 90 ALA A CA 1
ATOM 710 C C . ALA A 1 90 ? 1.261 0.931 -16.766 1.00 94.50 90 ALA A C 1
ATOM 712 O O . ALA A 1 90 ? 0.912 2.092 -16.934 1.00 94.50 90 ALA A O 1
ATOM 713 N N . ILE A 1 91 ? 2.530 0.553 -16.966 1.00 93.81 91 ILE A N 1
ATOM 714 C CA . ILE A 1 91 ? 3.579 1.497 -17.391 1.00 93.81 91 ILE A CA 1
ATOM 715 C C . ILE A 1 91 ? 3.277 2.081 -18.777 1.00 93.81 91 ILE A C 1
ATOM 717 O O . ILE A 1 91 ? 3.514 3.263 -19.005 1.00 93.81 91 ILE A O 1
ATOM 721 N N . LYS A 1 92 ? 2.764 1.272 -19.712 1.00 96.31 92 LYS A N 1
ATOM 722 C CA . LYS A 1 92 ? 2.377 1.757 -21.045 1.00 96.31 92 LYS A CA 1
ATOM 723 C C . LYS A 1 92 ? 1.215 2.740 -20.974 1.00 96.31 92 LYS A C 1
ATOM 725 O O . LYS A 1 92 ? 1.281 3.769 -21.626 1.00 96.31 92 LYS A O 1
ATOM 730 N N . GLU A 1 93 ? 0.200 2.438 -20.169 1.00 97.44 93 GLU A N 1
ATOM 731 C CA . GLU A 1 93 ? -0.948 3.329 -19.965 1.00 97.44 93 GLU A CA 1
ATOM 732 C C . GLU A 1 93 ? -0.519 4.691 -19.408 1.00 97.44 93 GLU A C 1
ATOM 734 O O . GLU A 1 93 ? -0.982 5.718 -19.896 1.00 97.44 93 GLU A O 1
ATOM 739 N N . GLU A 1 94 ? 0.412 4.712 -18.450 1.00 95.19 94 GLU A N 1
ATOM 740 C CA . GLU A 1 94 ? 0.993 5.958 -17.934 1.00 95.19 94 GLU A CA 1
ATOM 741 C C . GLU A 1 94 ? 1.786 6.717 -19.009 1.00 95.19 94 GLU A C 1
ATOM 743 O O . GLU A 1 94 ? 1.687 7.936 -19.092 1.00 95.19 94 GLU A O 1
ATOM 748 N N . LEU A 1 95 ? 2.556 6.018 -19.855 1.00 96.88 95 LEU A N 1
ATOM 749 C CA . LEU A 1 95 ? 3.310 6.649 -20.946 1.00 96.88 95 LEU A CA 1
ATOM 750 C C . LEU A 1 95 ? 2.407 7.219 -22.046 1.00 96.88 95 LEU A C 1
ATOM 752 O O . LEU A 1 95 ? 2.719 8.279 -22.578 1.00 96.88 95 LEU A O 1
ATOM 756 N N . ASP A 1 96 ? 1.308 6.542 -22.376 1.00 97.56 96 ASP A N 1
ATOM 757 C CA . ASP A 1 96 ? 0.333 7.009 -23.369 1.00 97.56 96 ASP A CA 1
ATOM 758 C C . ASP A 1 96 ? -0.477 8.223 -22.871 1.00 97.56 96 ASP A C 1
ATOM 760 O O . ASP A 1 96 ? -1.061 8.950 -23.675 1.00 97.56 96 ASP A O 1
ATOM 764 N N . ALA A 1 97 ? -0.533 8.444 -21.554 1.00 96.38 97 ALA A N 1
ATOM 765 C CA . ALA A 1 97 ? -1.242 9.564 -20.937 1.00 96.38 97 ALA A CA 1
ATOM 766 C C . ALA A 1 97 ? -0.420 10.871 -20.84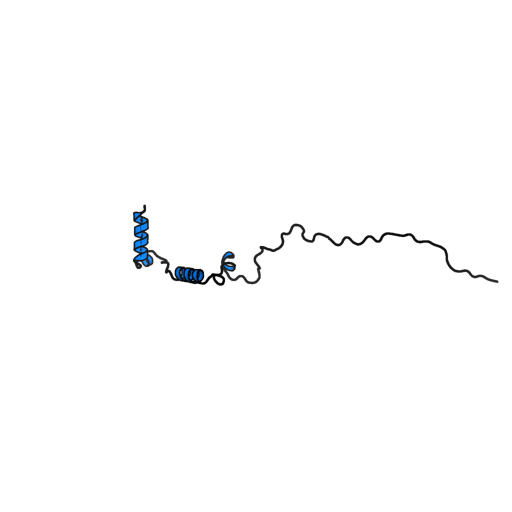9 1.00 96.38 97 ALA A C 1
ATOM 768 O O . ALA A 1 97 ? -0.976 11.892 -20.431 1.00 96.38 97 ALA A O 1
ATOM 769 N N . LEU A 1 98 ? 0.873 10.848 -21.209 1.00 90.19 98 LEU A N 1
ATOM 770 C CA . LEU A 1 98 ? 1.794 12.001 -21.210 1.00 90.19 98 LEU A CA 1
ATOM 771 C C . LEU A 1 98 ? 1.757 12.789 -22.527 1.00 90.19 98 LEU A C 1
ATOM 773 O O . LEU A 1 98 ? 1.833 14.038 -22.442 1.00 90.19 98 LEU A O 1
#

Secondary structure (DSSP, 8-state):
------------------PPP-----S-SS---SSSS---S----SSGGGGG--STTS-HHHHHHHHHHHHS---SSHHHHHHSHHHHHHHHHHHHT-

pLDDT: mean 76.8, std 18.95, range [38.12, 97.56]

Sequence (98 aa):
MESENVELNESSHSLVPEVSPLENIPKNCGKPPNRYSPDIGEKKSKYPIANYMSTQRLSEPLKAFVHQLSSCHIPKSIEEALLDPRWVQAIKEELDAL